Protein AF-A0A9N8PJJ9-F1 (afdb_monomer)

Structure (mmCIF, N/CA/C/O backbone):
data_AF-A0A9N8PJJ9-F1
#
_entry.id   AF-A0A9N8PJJ9-F1
#
loop_
_atom_site.group_PDB
_atom_site.id
_atom_site.type_symbol
_atom_site.label_atom_id
_atom_site.label_alt_id
_atom_site.label_comp_id
_atom_site.label_asym_id
_atom_site.label_entity_id
_atom_site.label_seq_id
_atom_site.pdbx_PDB_ins_code
_atom_site.Cartn_x
_atom_site.Cartn_y
_atom_site.Cartn_z
_atom_site.occupancy
_atom_site.B_iso_or_equiv
_atom_site.auth_seq_id
_atom_site.auth_comp_id
_atom_site.auth_asym_id
_atom_site.auth_atom_id
_atom_site.pdbx_PDB_model_num
ATOM 1 N N . MET A 1 1 ? 4.350 -3.692 15.164 1.00 42.31 1 MET A N 1
ATOM 2 C CA . MET A 1 1 ? 4.045 -4.805 14.232 1.00 42.31 1 MET A CA 1
ATOM 3 C C . MET A 1 1 ? 2.549 -4.879 13.862 1.00 42.31 1 MET A C 1
ATOM 5 O O . MET A 1 1 ? 1.898 -5.859 14.180 1.00 42.31 1 MET A O 1
ATOM 9 N N . ARG A 1 2 ? 1.962 -3.862 13.204 1.00 57.72 2 ARG A N 1
ATOM 10 C CA . ARG A 1 2 ? 0.535 -3.895 12.771 1.00 57.72 2 ARG A CA 1
ATOM 11 C C . ARG A 1 2 ? 0.345 -3.845 11.244 1.00 57.72 2 ARG A C 1
ATOM 13 O O . ARG A 1 2 ? -0.667 -4.312 10.737 1.00 57.72 2 ARG A O 1
ATOM 20 N N . LEU A 1 3 ? 1.343 -3.348 10.506 1.00 58.97 3 LEU A N 1
ATOM 21 C CA . LEU A 1 3 ? 1.285 -3.193 9.046 1.00 58.97 3 LEU A CA 1
ATOM 22 C C . LEU A 1 3 ? 1.269 -4.537 8.295 1.00 58.97 3 LEU A C 1
ATOM 24 O O . LEU A 1 3 ? 0.515 -4.706 7.347 1.00 58.97 3 LEU A O 1
ATOM 28 N N . LEU A 1 4 ? 2.032 -5.536 8.744 1.00 61.25 4 LEU A N 1
ATOM 29 C CA . LEU A 1 4 ? 2.160 -6.809 8.015 1.00 61.25 4 LEU A CA 1
ATOM 30 C C . LEU A 1 4 ? 0.879 -7.666 8.017 1.00 61.25 4 LEU A C 1
ATOM 32 O O . LEU A 1 4 ? 0.764 -8.608 7.236 1.00 61.25 4 LEU A O 1
ATOM 36 N N . TRP A 1 5 ? -0.091 -7.371 8.886 1.00 72.62 5 TRP A N 1
ATOM 37 C CA . TRP A 1 5 ? -1.340 -8.136 8.985 1.00 72.62 5 TRP A CA 1
ATOM 38 C C . TRP A 1 5 ? -2.493 -7.470 8.231 1.00 72.62 5 TRP A C 1
ATOM 40 O O . TRP A 1 5 ? -3.363 -8.163 7.714 1.00 72.62 5 TRP A O 1
ATOM 50 N N . GLY A 1 6 ? -2.485 -6.137 8.129 1.00 83.12 6 GLY A N 1
ATOM 51 C CA . GLY A 1 6 ? -3.559 -5.381 7.482 1.00 83.12 6 GLY A CA 1
ATOM 52 C C . GLY A 1 6 ? -3.448 -5.297 5.956 1.00 83.12 6 GLY A C 1
ATOM 53 O O . GLY A 1 6 ? -4.425 -5.019 5.257 1.00 83.12 6 GLY A O 1
ATOM 54 N N . PHE A 1 7 ? -2.249 -5.527 5.429 1.00 89.12 7 PHE A N 1
ATOM 55 C CA . PHE A 1 7 ? -1.930 -5.190 4.055 1.00 89.12 7 PHE A CA 1
ATOM 56 C C . PHE A 1 7 ? -1.222 -6.332 3.321 1.00 89.12 7 PHE A C 1
ATOM 58 O O . PHE A 1 7 ? -0.680 -7.265 3.924 1.00 89.12 7 PHE A O 1
ATOM 65 N N . LYS A 1 8 ? -1.267 -6.274 1.994 1.00 89.38 8 LYS A N 1
ATOM 66 C CA . LYS A 1 8 ? -0.512 -7.123 1.074 1.00 89.38 8 LYS A CA 1
ATOM 67 C C . LYS A 1 8 ? 0.294 -6.238 0.127 1.00 89.38 8 LYS A C 1
ATOM 69 O O . LYS A 1 8 ? -0.098 -5.106 -0.151 1.00 89.38 8 LYS A O 1
ATOM 74 N N . ILE A 1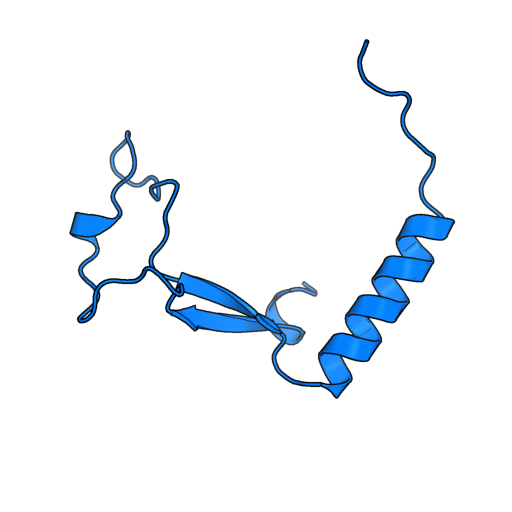 9 ? 1.408 -6.767 -0.362 1.00 88.19 9 ILE A N 1
ATOM 75 C CA . ILE A 1 9 ? 2.217 -6.109 -1.387 1.00 88.19 9 ILE A CA 1
ATOM 76 C C . ILE A 1 9 ? 1.598 -6.440 -2.747 1.00 88.19 9 ILE A C 1
ATOM 78 O O . ILE A 1 9 ? 1.266 -7.595 -3.013 1.00 88.19 9 ILE A O 1
ATOM 82 N N . ALA A 1 10 ? 1.408 -5.428 -3.584 1.00 88.94 10 ALA A N 1
ATOM 83 C CA . ALA A 1 10 ? 0.916 -5.565 -4.949 1.00 88.94 10 ALA A CA 1
ATOM 84 C C . ALA A 1 10 ? 1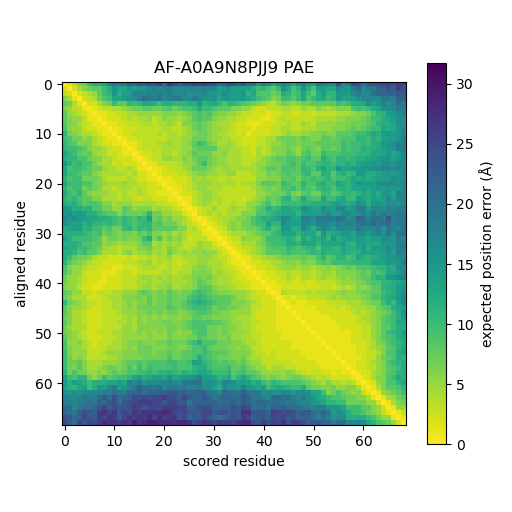.757 -4.705 -5.894 1.00 88.94 10 ALA A C 1
ATOM 86 O O . ALA A 1 10 ? 2.463 -3.799 -5.448 1.00 88.94 10 ALA A O 1
ATOM 87 N N . HIS A 1 11 ? 1.671 -4.965 -7.198 1.00 89.81 11 HIS A N 1
ATOM 88 C CA . HIS A 1 11 ? 2.256 -4.066 -8.187 1.00 89.81 11 HIS A CA 1
ATOM 89 C C . HIS A 1 11 ? 1.622 -2.677 -8.071 1.00 89.81 11 HIS A C 1
ATOM 91 O O . HIS A 1 11 ? 0.405 -2.544 -7.922 1.00 89.81 11 HIS A O 1
ATOM 97 N N . SER A 1 12 ? 2.463 -1.649 -8.128 1.00 87.88 12 SER A N 1
ATOM 98 C CA . SER A 1 12 ? 2.010 -0.274 -8.306 1.00 87.88 12 SER A CA 1
ATOM 99 C C . SER A 1 12 ? 1.250 -0.163 -9.635 1.00 87.88 12 SER A C 1
ATOM 101 O O . SER A 1 12 ? 1.645 -0.822 -10.600 1.0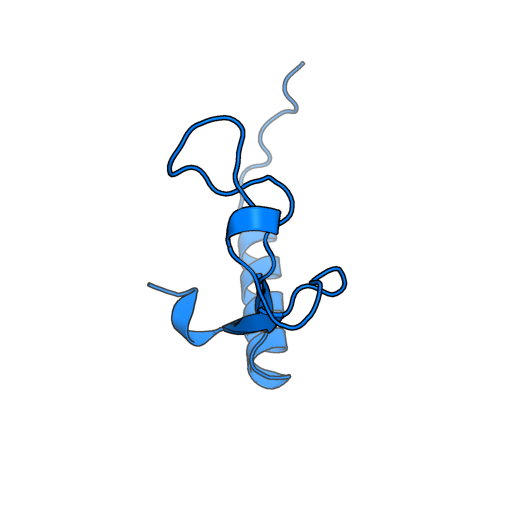0 87.88 12 SER A O 1
ATOM 103 N N . PRO A 1 13 ? 0.200 0.673 -9.740 1.00 84.62 13 PRO A N 1
ATOM 104 C CA . PRO A 1 13 ? -0.508 0.898 -11.004 1.00 84.62 13 PRO A CA 1
ATOM 105 C C . PRO A 1 13 ? 0.410 1.314 -12.162 1.00 84.62 13 PRO A C 1
ATOM 107 O O . PRO A 1 13 ? 0.114 1.027 -13.316 1.00 84.62 13 PRO A O 1
ATOM 110 N N . ASN A 1 14 ? 1.544 1.945 -11.843 1.00 83.69 14 ASN A N 1
ATOM 111 C CA . ASN A 1 14 ? 2.521 2.434 -12.815 1.00 83.69 14 ASN A CA 1
ATOM 112 C C . ASN A 1 14 ? 3.698 1.464 -13.032 1.00 83.69 14 ASN A C 1
ATOM 114 O O . ASN A 1 14 ? 4.677 1.814 -13.692 1.00 83.69 14 ASN A O 1
ATOM 118 N N . ALA A 1 15 ? 3.653 0.261 -12.450 1.00 86.25 15 ALA A N 1
ATOM 119 C CA . ALA A 1 15 ? 4.742 -0.698 -12.562 1.00 86.25 15 ALA A CA 1
ATOM 120 C C . ALA A 1 15 ? 4.855 -1.230 -13.998 1.00 86.25 15 ALA A C 1
ATOM 122 O O . ALA A 1 15 ? 3.925 -1.837 -14.531 1.00 86.25 15 ALA A O 1
ATOM 123 N N . LYS A 1 16 ? 6.027 -1.048 -14.614 1.00 83.69 16 LYS A N 1
ATOM 124 C CA . LYS A 1 16 ? 6.369 -1.721 -15.872 1.00 83.69 16 LYS A CA 1
ATOM 125 C C . LYS A 1 16 ? 6.635 -3.199 -15.594 1.00 83.69 16 LYS A C 1
ATOM 127 O O . LYS A 1 16 ? 7.460 -3.519 -14.739 1.00 83.69 16 LYS A O 1
ATOM 132 N N . LEU A 1 17 ? 5.934 -4.079 -16.311 1.00 84.94 17 LEU A N 1
ATOM 133 C CA . LEU A 1 17 ? 6.092 -5.530 -16.218 1.00 84.94 17 LEU A CA 1
ATOM 134 C C . LEU A 1 17 ? 6.802 -6.080 -17.474 1.00 84.94 17 LEU A C 1
ATOM 136 O O . LEU A 1 17 ? 6.478 -5.630 -18.574 1.00 84.94 17 LEU A O 1
ATOM 140 N N . PRO A 1 18 ? 7.726 -7.054 -17.337 1.00 88.06 18 PRO A N 1
ATOM 141 C CA . PRO A 1 18 ? 8.196 -7.651 -16.083 1.00 88.06 18 PRO A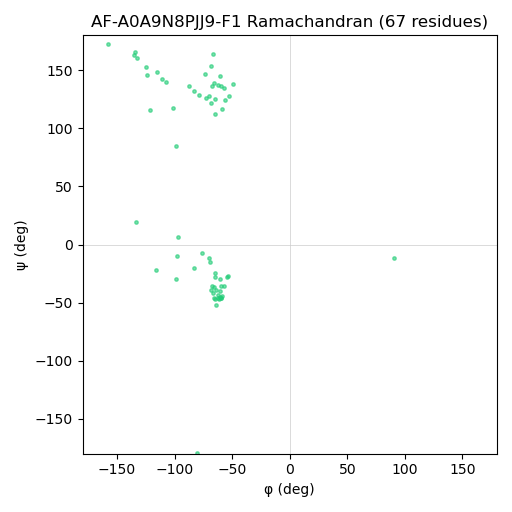 CA 1
ATOM 142 C C . PRO A 1 18 ? 9.009 -6.661 -15.234 1.00 88.06 18 PRO A C 1
ATOM 144 O O . PRO A 1 18 ? 9.590 -5.710 -15.755 1.00 88.06 18 PRO A O 1
ATOM 147 N N . LEU A 1 19 ? 9.019 -6.874 -13.916 1.00 83.06 19 LEU A N 1
ATOM 148 C CA . LEU A 1 19 ? 9.731 -5.994 -12.991 1.00 83.06 19 LEU A CA 1
ATOM 149 C C . LEU A 1 19 ? 11.241 -6.059 -13.235 1.00 83.06 19 LEU A C 1
ATOM 151 O O . LEU A 1 19 ? 11.839 -7.130 -13.148 1.00 83.06 19 LEU A O 1
ATOM 155 N N . ASP A 1 20 ? 11.851 -4.899 -13.465 1.00 85.69 20 ASP A N 1
ATOM 156 C CA . ASP A 1 20 ? 13.302 -4.736 -13.526 1.00 85.69 20 ASP A CA 1
ATOM 157 C C . ASP A 1 20 ? 13.739 -3.721 -12.458 1.00 85.69 20 ASP A C 1
ATOM 159 O O . ASP A 1 20 ? 13.360 -2.550 -12.555 1.00 85.69 20 ASP A O 1
ATOM 163 N N . PRO A 1 21 ? 14.527 -4.132 -11.446 1.00 78.25 21 PRO A N 1
ATOM 164 C CA . PRO A 1 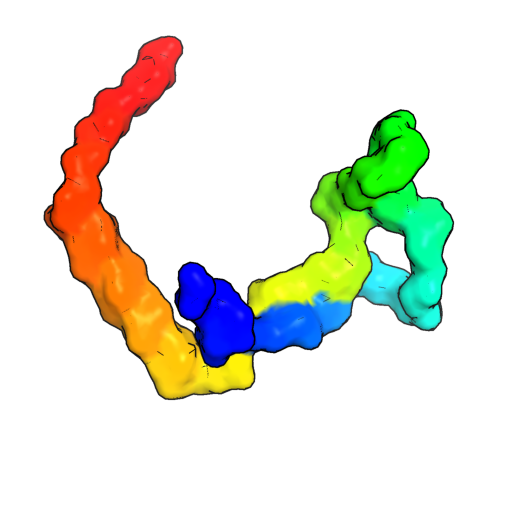21 ? 15.019 -3.241 -10.395 1.00 78.25 21 PRO A CA 1
ATOM 165 C C . PRO A 1 21 ? 15.765 -2.006 -10.919 1.00 78.25 21 PRO A C 1
ATOM 167 O O . PRO A 1 21 ? 15.739 -0.961 -10.273 1.00 78.25 21 PRO A O 1
ATOM 170 N N . ARG A 1 22 ? 16.389 -2.093 -12.103 1.00 82.25 22 ARG A N 1
ATOM 171 C CA . ARG A 1 22 ? 17.121 -0.974 -12.722 1.00 82.25 22 ARG A CA 1
ATOM 172 C C . ARG A 1 22 ? 16.213 0.198 -13.089 1.00 82.25 22 ARG A C 1
ATOM 174 O O . ARG A 1 22 ? 16.681 1.328 -13.138 1.00 82.25 22 ARG A O 1
ATOM 181 N N . ASN A 1 23 ? 14.921 -0.052 -13.302 1.00 82.50 23 ASN A N 1
ATOM 182 C CA . ASN A 1 23 ? 13.948 0.988 -13.638 1.00 82.50 23 ASN A CA 1
ATOM 183 C C . ASN A 1 23 ? 13.519 1.839 -12.430 1.00 82.50 23 ASN A C 1
ATOM 185 O O . ASN A 1 23 ? 12.782 2.803 -12.613 1.00 82.50 23 ASN A O 1
ATOM 189 N N . PHE A 1 24 ? 13.931 1.471 -11.212 1.00 80.12 24 PHE A N 1
ATOM 190 C CA . PHE A 1 24 ? 13.422 2.051 -9.965 1.00 80.12 24 PHE A CA 1
ATOM 191 C C . PHE A 1 24 ? 14.538 2.427 -8.977 1.00 80.12 24 PHE A C 1
ATOM 193 O O . PHE A 1 24 ? 14.296 2.552 -7.775 1.00 80.12 24 PHE A O 1
ATOM 200 N N . ALA A 1 25 ? 15.769 2.580 -9.471 1.00 81.06 25 ALA A N 1
ATOM 201 C CA . ALA A 1 25 ? 16.891 3.049 -8.668 1.00 81.06 25 ALA A CA 1
ATOM 202 C C . ALA A 1 25 ? 16.689 4.519 -8.261 1.00 81.06 25 ALA A C 1
ATOM 204 O O . ALA A 1 25 ? 16.262 5.339 -9.074 1.00 81.06 25 ALA A O 1
ATOM 205 N N . GLY A 1 26 ? 16.976 4.841 -6.999 1.00 83.00 26 GLY A N 1
ATOM 206 C CA . GLY A 1 26 ? 17.001 6.214 -6.502 1.00 83.00 26 GLY A CA 1
ATOM 207 C C . GLY A 1 26 ? 18.304 6.939 -6.839 1.00 83.00 26 GLY A C 1
ATOM 208 O O . GLY A 1 26 ? 19.210 6.376 -7.452 1.00 83.00 26 GLY A O 1
ATOM 209 N N . GLU A 1 27 ? 18.406 8.196 -6.402 1.00 81.00 27 GLU A N 1
ATOM 210 C CA . GLU A 1 27 ? 19.564 9.064 -6.675 1.00 81.00 27 GLU A CA 1
ATOM 211 C C . GLU A 1 27 ? 20.887 8.509 -6.127 1.00 81.00 27 GLU A C 1
ATOM 213 O O . GLU A 1 27 ? 21.948 8.739 -6.704 1.00 81.00 27 GLU A O 1
ATOM 218 N N . MET A 1 28 ? 20.831 7.746 -5.031 1.00 79.75 28 MET A N 1
ATOM 219 C CA . MET A 1 28 ? 21.990 7.066 -4.460 1.00 79.75 28 MET A CA 1
ATOM 220 C C . MET A 1 28 ? 21.883 5.547 -4.632 1.00 79.75 28 MET A C 1
ATOM 222 O O . MET A 1 28 ? 20.801 4.982 -4.435 1.00 79.75 28 MET A O 1
ATOM 226 N N . PRO A 1 29 ? 23.003 4.854 -4.911 1.00 74.75 29 PRO A N 1
ATOM 227 C CA . PRO A 1 29 ? 23.034 3.399 -4.934 1.00 74.75 29 PRO A CA 1
ATOM 228 C C . PRO A 1 29 ? 22.477 2.803 -3.637 1.00 74.75 29 PRO A C 1
ATOM 230 O O . PRO A 1 29 ? 22.903 3.163 -2.543 1.00 74.75 29 PRO A O 1
ATOM 233 N N . GLY A 1 30 ? 21.521 1.882 -3.768 1.00 72.25 30 GLY A N 1
ATOM 234 C CA . GLY A 1 30 ? 20.859 1.232 -2.634 1.00 72.25 30 GLY A CA 1
ATOM 235 C C . GLY A 1 30 ? 19.600 1.942 -2.128 1.00 72.25 30 GLY A C 1
ATOM 236 O O . GLY A 1 30 ? 18.838 1.321 -1.387 1.00 72.25 30 GLY A O 1
ATOM 237 N N . ASN A 1 31 ? 19.323 3.175 -2.567 1.00 79.94 31 ASN A N 1
ATOM 238 C CA . ASN A 1 31 ? 18.071 3.848 -2.238 1.00 79.94 31 ASN A CA 1
ATOM 239 C C . ASN A 1 31 ? 16.976 3.506 -3.260 1.00 79.94 31 ASN A C 1
ATOM 241 O O . ASN A 1 31 ? 17.231 3.519 -4.469 1.00 79.94 31 ASN A O 1
ATOM 245 N N . PRO A 1 32 ? 15.746 3.220 -2.803 1.00 75.94 32 PRO A N 1
ATOM 246 C CA . PRO A 1 32 ? 14.597 3.126 -3.690 1.00 75.94 32 PRO A CA 1
ATOM 247 C C . PRO A 1 32 ? 14.286 4.498 -4.300 1.00 75.94 32 PRO A C 1
ATOM 249 O O . PRO A 1 32 ? 14.340 5.512 -3.604 1.00 75.94 32 PRO A O 1
ATOM 252 N N . GLY A 1 33 ? 13.951 4.533 -5.590 1.00 79.94 33 GLY A N 1
ATOM 253 C CA . GLY A 1 33 ? 13.411 5.737 -6.217 1.00 79.94 33 GLY A CA 1
ATOM 254 C C . GLY A 1 33 ? 12.027 6.093 -5.665 1.00 79.94 33 GLY A C 1
ATOM 255 O O . GLY A 1 33 ? 11.351 5.259 -5.059 1.00 79.94 33 GLY A O 1
ATOM 256 N N . GLU A 1 34 ? 11.574 7.325 -5.905 1.00 81.69 34 GLU A N 1
ATOM 257 C CA . GLU A 1 34 ? 10.256 7.794 -5.440 1.00 81.69 34 GLU A CA 1
ATOM 258 C C . GLU A 1 34 ? 9.104 6.921 -5.955 1.00 81.69 34 GLU A C 1
ATOM 260 O O . GLU A 1 34 ? 8.116 6.675 -5.262 1.00 81.69 34 GLU A O 1
ATOM 265 N N . GLN A 1 35 ? 9.240 6.424 -7.184 1.00 82.06 35 GLN A N 1
ATOM 266 C CA . GLN A 1 35 ? 8.240 5.586 -7.827 1.00 82.06 35 GLN A CA 1
ATOM 267 C C . GLN A 1 35 ? 8.623 4.120 -7.706 1.00 82.06 35 GLN A C 1
ATOM 269 O O . GLN A 1 35 ? 9.210 3.543 -8.613 1.00 82.06 35 GLN A O 1
ATOM 274 N N . MET A 1 36 ? 8.267 3.491 -6.592 1.00 85.62 36 MET A N 1
ATOM 275 C CA . MET A 1 36 ? 8.506 2.060 -6.430 1.00 85.62 36 MET A CA 1
ATOM 276 C C . MET A 1 36 ? 7.545 1.209 -7.279 1.00 85.62 36 MET A C 1
ATOM 278 O O . MET A 1 36 ? 6.365 1.545 -7.432 1.00 85.62 36 MET A O 1
ATOM 282 N N . PRO A 1 37 ? 8.006 0.049 -7.785 1.00 85.94 37 PRO A N 1
ATOM 283 C CA . PRO A 1 37 ? 7.178 -0.860 -8.578 1.00 85.94 37 PRO A CA 1
ATOM 284 C C . PRO A 1 37 ? 6.105 -1.567 -7.756 1.00 85.94 37 PRO A C 1
ATOM 286 O O . PRO A 1 37 ? 5.233 -2.239 -8.306 1.00 85.94 37 PRO A O 1
ATOM 289 N N . VAL A 1 38 ? 6.187 -1.468 -6.434 1.00 87.19 38 VAL A N 1
ATOM 290 C CA . VAL A 1 38 ? 5.309 -2.150 -5.498 1.00 87.19 38 VAL A CA 1
ATOM 291 C C . VAL A 1 38 ? 4.654 -1.141 -4.578 1.00 87.19 38 VAL A C 1
ATOM 293 O O . VAL A 1 38 ? 5.246 -0.135 -4.197 1.00 87.19 38 VAL A O 1
ATOM 296 N N . THR A 1 39 ? 3.417 -1.434 -4.212 1.00 87.81 39 THR A N 1
ATOM 297 C CA . THR A 1 39 ? 2.647 -0.656 -3.254 1.00 87.81 39 THR A CA 1
ATOM 298 C C . THR A 1 39 ? 1.964 -1.578 -2.256 1.00 87.81 39 THR A C 1
ATOM 300 O O . THR A 1 39 ? 1.886 -2.798 -2.431 1.00 87.81 39 THR A O 1
ATOM 303 N N . VAL A 1 40 ? 1.486 -0.981 -1.175 1.00 88.12 40 VAL A N 1
ATOM 304 C CA . VAL A 1 40 ? 0.826 -1.669 -0.076 1.00 88.12 40 VAL A CA 1
ATOM 305 C C . VAL A 1 40 ? -0.676 -1.468 -0.239 1.00 88.12 40 VAL A C 1
ATOM 307 O O . VAL A 1 40 ? -1.171 -0.345 -0.190 1.00 88.12 40 VAL A O 1
ATOM 310 N N . VAL A 1 41 ? -1.418 -2.557 -0.424 1.00 90.00 41 VAL A N 1
ATOM 311 C CA . VAL A 1 41 ? -2.881 -2.520 -0.550 1.00 90.00 41 VAL A CA 1
ATOM 312 C C . VAL A 1 41 ? -3.529 -3.251 0.613 1.00 90.00 41 VAL A C 1
ATOM 314 O O . VAL A 1 41 ? -2.974 -4.209 1.153 1.00 90.00 41 VAL A O 1
ATOM 317 N N . VAL A 1 42 ? -4.715 -2.804 1.020 1.00 91.31 42 VAL A N 1
ATOM 318 C CA . VAL A 1 42 ? -5.456 -3.473 2.093 1.00 91.31 42 VAL A CA 1
ATOM 319 C C . VAL A 1 42 ? -5.793 -4.898 1.661 1.00 91.31 42 VAL A C 1
ATOM 321 O O . VAL A 1 42 ? -6.167 -5.144 0.512 1.00 91.31 42 VAL A O 1
ATOM 324 N N . ARG A 1 43 ? -5.621 -5.847 2.582 1.00 87.94 43 ARG A N 1
ATOM 325 C CA . ARG A 1 43 ? -5.741 -7.277 2.290 1.00 87.94 43 ARG A CA 1
ATOM 326 C C . ARG A 1 43 ? -7.141 -7.668 1.811 1.00 87.94 43 ARG A C 1
ATOM 328 O O . ARG A 1 43 ? -7.260 -8.367 0.806 1.00 87.94 43 ARG A O 1
ATOM 335 N N . ASP A 1 44 ? -8.164 -7.193 2.515 1.00 90.12 44 ASP A N 1
ATOM 336 C CA . ASP A 1 44 ? -9.573 -7.527 2.301 1.00 90.12 44 ASP A CA 1
ATOM 337 C C . ASP A 1 44 ? -10.512 -6.443 2.877 1.00 90.12 44 ASP A C 1
ATOM 339 O O . ASP A 1 44 ? -10.084 -5.507 3.560 1.00 90.12 44 ASP A O 1
ATOM 343 N N . GLY A 1 45 ? -11.813 -6.573 2.601 1.00 90.75 45 GLY A N 1
ATOM 344 C CA . GLY A 1 45 ? -12.828 -5.607 3.031 1.00 90.75 45 GLY A CA 1
ATOM 345 C C . GLY A 1 45 ? -13.024 -5.516 4.549 1.00 90.75 45 GLY A C 1
ATOM 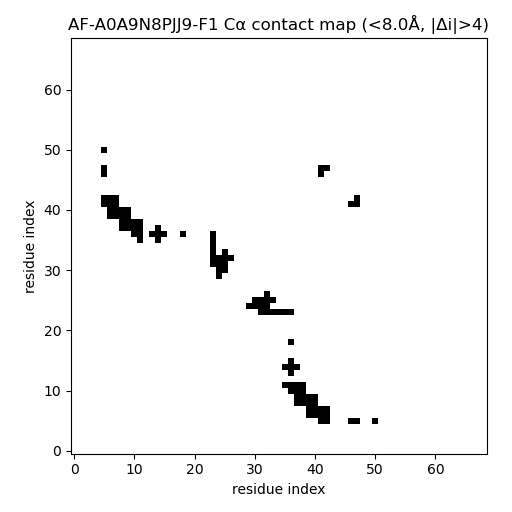346 O O . GLY A 1 45 ? -13.203 -4.415 5.067 1.00 90.75 45 GLY A O 1
ATOM 347 N N . LYS A 1 46 ? -12.937 -6.633 5.284 1.00 90.38 46 LYS A N 1
ATOM 348 C CA . LYS A 1 46 ? -13.094 -6.650 6.750 1.00 90.38 46 LYS A CA 1
ATOM 349 C C . LYS A 1 46 ? -11.949 -5.892 7.412 1.00 90.38 46 LYS A C 1
ATOM 351 O O . LYS A 1 46 ? -12.164 -5.039 8.271 1.00 90.38 46 LYS A O 1
ATOM 356 N N . THR A 1 47 ? -10.736 -6.164 6.955 1.00 89.75 47 THR A N 1
ATOM 357 C CA . THR A 1 47 ? -9.516 -5.499 7.393 1.00 89.75 47 THR A CA 1
ATOM 358 C C . THR A 1 47 ? -9.565 -3.998 7.106 1.00 89.75 47 THR A C 1
ATOM 360 O O . THR A 1 47 ? -9.198 -3.195 7.964 1.00 89.75 47 THR A O 1
ATOM 363 N N . ARG A 1 48 ? -10.103 -3.593 5.946 1.00 91.38 48 ARG A N 1
ATOM 364 C CA . ARG A 1 48 ? -10.323 -2.175 5.616 1.00 91.38 48 ARG A CA 1
ATOM 365 C C . ARG A 1 48 ? -11.231 -1.475 6.623 1.00 91.38 48 ARG A C 1
ATOM 367 O O . ARG A 1 48 ? -10.911 -0.367 7.047 1.00 91.38 48 ARG A O 1
ATOM 374 N N . SER A 1 49 ? -12.332 -2.108 7.020 1.00 90.56 49 SER A N 1
ATOM 375 C CA . SER A 1 49 ? -13.258 -1.540 8.006 1.00 90.56 49 SER A CA 1
ATOM 376 C C . SER A 1 49 ? -12.588 -1.332 9.364 1.00 90.56 49 SER A C 1
ATOM 378 O O . SER A 1 49 ? -12.722 -0.256 9.942 1.00 90.56 49 SER A O 1
ATOM 380 N N . ILE A 1 50 ? -11.801 -2.310 9.826 1.00 90.69 50 ILE A N 1
ATOM 381 C CA . ILE A 1 50 ? -11.040 -2.215 11.082 1.00 90.69 50 ILE A CA 1
ATOM 382 C C . ILE A 1 50 ? -10.022 -1.070 11.015 1.00 90.69 50 ILE A C 1
ATOM 384 O O . ILE A 1 50 ? -9.939 -0.263 11.938 1.00 90.69 50 ILE A O 1
ATOM 388 N N . ILE A 1 51 ? -9.271 -0.965 9.912 1.00 88.25 51 ILE A N 1
ATOM 389 C CA . ILE A 1 51 ? -8.298 0.118 9.710 1.00 88.25 51 ILE A CA 1
ATOM 390 C C . ILE A 1 51 ? -8.995 1.480 9.746 1.00 88.25 51 ILE A C 1
ATOM 392 O O . ILE A 1 51 ? -8.526 2.386 10.429 1.00 88.25 51 ILE A O 1
ATOM 396 N N . ASN A 1 52 ? -10.125 1.624 9.051 1.00 90.94 52 ASN A N 1
ATOM 397 C CA . ASN A 1 52 ? -10.875 2.878 9.016 1.00 90.94 52 ASN A CA 1
ATOM 398 C C . ASN A 1 52 ? -11.428 3.264 10.392 1.00 90.94 52 ASN A C 1
ATOM 400 O O . ASN A 1 52 ? -11.418 4.443 10.741 1.00 90.94 52 ASN A O 1
ATOM 404 N N . GLN A 1 53 ? -11.910 2.292 11.169 1.00 90.44 53 GLN A N 1
ATOM 405 C CA . GLN A 1 53 ? -12.374 2.529 12.532 1.00 90.44 53 GLN A CA 1
ATOM 406 C C . GLN A 1 53 ? -11.223 3.002 13.427 1.00 90.44 53 GLN A C 1
ATOM 408 O O . GLN A 1 53 ? -11.313 4.078 14.013 1.00 90.44 53 GLN A O 1
ATOM 413 N N . ALA A 1 54 ? -10.112 2.263 13.447 1.00 88.56 54 ALA A N 1
ATOM 414 C CA . ALA A 1 54 ? -8.933 2.628 14.228 1.00 88.56 54 ALA A CA 1
ATOM 415 C C . ALA A 1 54 ? -8.362 3.995 13.810 1.00 88.56 54 ALA A C 1
ATOM 417 O O . ALA A 1 54 ? -7.886 4.757 14.647 1.00 88.56 54 ALA A O 1
ATOM 418 N N . PHE A 1 55 ? -8.425 4.328 12.516 1.00 88.06 55 PHE A N 1
ATOM 419 C CA . PHE A 1 55 ? -8.027 5.639 12.015 1.00 88.06 55 PHE A CA 1
ATOM 420 C C . PHE A 1 55 ? -8.931 6.753 12.554 1.00 88.06 55 PHE A C 1
ATOM 422 O O . PHE A 1 55 ? -8.416 7.753 13.043 1.00 88.06 55 PHE A O 1
ATOM 429 N N . LYS A 1 56 ? -10.259 6.578 12.518 1.00 90.38 56 LYS A N 1
ATOM 430 C CA . LYS A 1 56 ? -11.212 7.553 13.075 1.00 90.38 56 LYS A CA 1
ATOM 431 C C . LYS A 1 56 ? -10.987 7.781 14.569 1.00 90.38 56 LYS A C 1
ATOM 433 O O . LYS A 1 56 ? -10.931 8.928 14.999 1.00 90.38 56 LYS A O 1
ATOM 438 N N . GLU A 1 57 ? -10.815 6.705 15.331 1.00 89.25 57 GLU A N 1
ATOM 439 C CA . GLU A 1 57 ? -10.524 6.768 16.769 1.00 89.25 57 GLU A CA 1
ATOM 440 C C . GLU A 1 57 ? -9.211 7.519 17.036 1.00 89.25 57 GLU A C 1
ATOM 442 O O . GLU A 1 57 ? -9.170 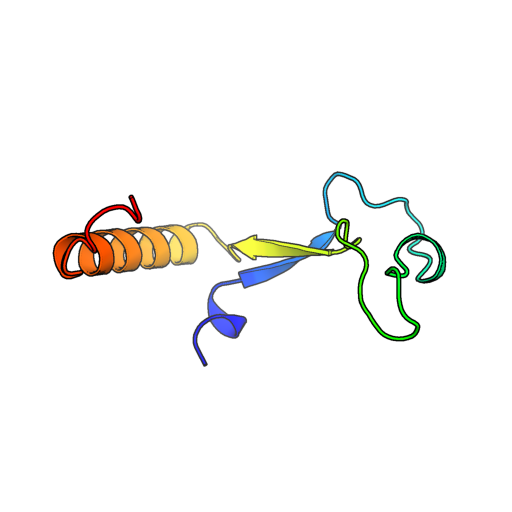8.419 17.872 1.00 89.25 57 GLU A O 1
ATOM 447 N N . ALA A 1 58 ? -8.157 7.224 16.267 1.00 85.88 58 ALA A N 1
ATOM 448 C CA . ALA A 1 58 ? -6.866 7.893 16.401 1.00 85.88 58 ALA A CA 1
ATOM 449 C C . ALA A 1 58 ? -6.905 9.376 16.001 1.00 85.88 58 ALA A C 1
ATOM 451 O O . ALA A 1 58 ? -6.204 10.185 16.602 1.00 85.88 58 ALA A O 1
ATOM 452 N N . VAL A 1 59 ? -7.688 9.748 14.984 1.00 85.56 59 VAL A N 1
ATOM 453 C CA . VAL A 1 59 ? -7.877 11.155 14.596 1.00 85.56 59 VAL A CA 1
ATOM 454 C C . VAL A 1 59 ? -8.613 11.915 15.696 1.00 85.56 59 VAL A C 1
ATOM 456 O O . VAL A 1 59 ? -8.203 13.020 16.030 1.00 85.56 59 VAL A O 1
ATOM 459 N N . ALA A 1 60 ? -9.642 11.314 16.298 1.00 82.31 60 ALA A N 1
ATOM 460 C CA . ALA A 1 60 ? -10.393 11.932 17.388 1.00 82.31 60 ALA A CA 1
ATOM 461 C C . ALA A 1 60 ? -9.548 12.155 18.657 1.00 82.31 60 ALA A C 1
ATOM 463 O O . ALA A 1 60 ? -9.824 13.079 19.415 1.00 82.31 60 ALA A O 1
ATOM 464 N N . SER A 1 61 ? -8.521 11.329 18.891 1.00 82.25 61 SER A N 1
ATOM 465 C CA . SER A 1 61 ? -7.675 11.406 20.089 1.00 82.25 61 SER A CA 1
ATOM 466 C C . SER A 1 61 ? -6.357 12.165 19.902 1.00 82.25 61 SER A C 1
ATOM 468 O O . SER A 1 61 ? -5.630 12.365 20.875 1.00 82.25 61 SER A O 1
ATOM 470 N N . ARG A 1 62 ? -5.969 12.517 18.669 1.00 78.81 62 ARG A N 1
ATOM 471 C CA . ARG A 1 62 ? -4.710 13.231 18.408 1.00 78.81 62 ARG A CA 1
ATOM 472 C C . ARG A 1 62 ? -4.875 14.715 18.722 1.00 78.81 62 ARG A C 1
ATOM 474 O O . ARG A 1 62 ? -5.772 15.363 18.195 1.00 78.81 62 ARG A O 1
ATOM 481 N N . VAL A 1 63 ? -3.959 15.253 19.528 1.00 76.50 63 VAL A N 1
ATOM 482 C CA . VAL A 1 63 ? -3.771 16.703 19.671 1.00 76.50 63 VAL A CA 1
ATOM 483 C C . VAL A 1 63 ? -3.498 17.268 18.277 1.00 76.50 63 VAL A C 1
ATOM 485 O O . VAL A 1 63 ? -2.596 16.785 17.587 1.00 76.50 63 VAL A O 1
ATOM 488 N N . GLN A 1 64 ? -4.299 18.241 17.843 1.00 70.56 64 GLN A N 1
ATOM 489 C CA . GLN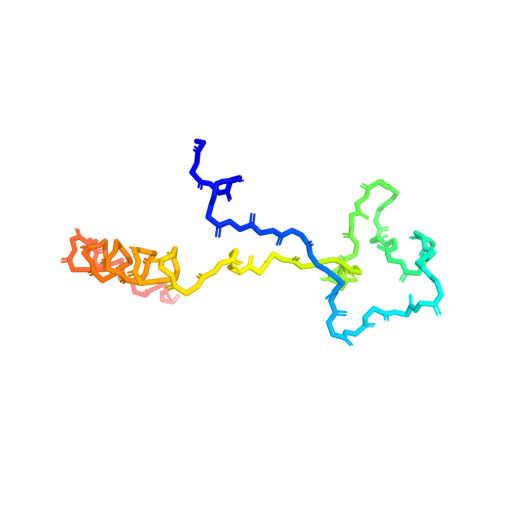 A 1 64 ? -4.019 18.973 16.613 1.00 70.56 64 GLN A CA 1
ATOM 490 C C . GLN A 1 64 ? -2.715 19.740 16.833 1.00 70.56 64 GLN A C 1
ATOM 492 O O . GLN A 1 64 ? -2.643 20.610 17.695 1.00 70.56 64 GLN A O 1
ATOM 497 N N . LEU A 1 65 ? -1.661 19.350 16.118 1.00 70.19 65 LEU A N 1
ATOM 498 C CA . LEU A 1 65 ? -0.440 20.142 16.072 1.00 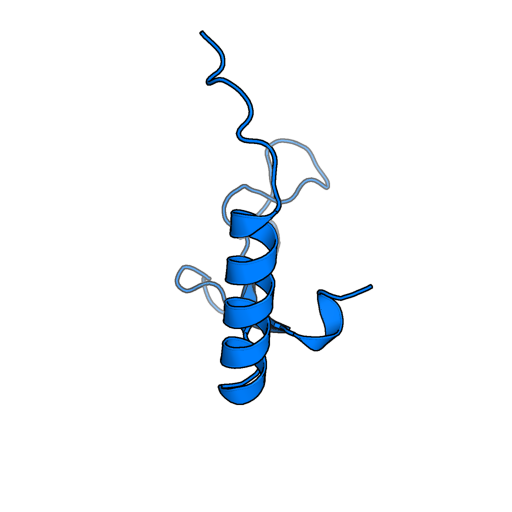70.19 65 LEU A CA 1
ATOM 499 C C . LEU A 1 65 ? -0.764 21.408 15.278 1.00 70.19 65 LEU A C 1
ATOM 501 O O . LEU A 1 65 ? -1.317 21.305 14.180 1.00 70.19 65 LEU A O 1
ATOM 505 N N . GLU A 1 66 ? -0.450 22.570 15.852 1.00 67.25 66 GLU A N 1
ATOM 506 C CA . GLU A 1 66 ? -0.530 23.854 15.154 1.00 67.25 66 GLU A CA 1
ATOM 507 C C . GLU A 1 66 ? 0.185 23.737 13.794 1.00 67.25 66 GLU A C 1
ATOM 509 O O . GLU A 1 66 ? 1.246 23.099 13.719 1.00 67.25 66 GLU A O 1
ATOM 514 N N . PRO A 1 67 ? -0.377 24.303 12.711 1.00 66.44 67 PRO A N 1
ATOM 515 C CA . PRO A 1 67 ? 0.305 24.310 11.428 1.00 66.44 67 PRO A CA 1
ATOM 516 C C . PRO A 1 67 ? 1.662 24.999 11.600 1.00 66.44 67 PRO A C 1
ATOM 518 O O . PRO A 1 67 ? 1.751 26.050 12.233 1.00 66.44 67 PRO A O 1
ATOM 521 N N . LEU A 1 68 ? 2.722 24.404 11.049 1.00 63.22 68 LEU A N 1
ATOM 522 C CA . LEU A 1 68 ? 4.013 25.081 10.954 1.00 63.22 68 LEU A CA 1
ATOM 523 C C . LEU A 1 68 ? 3.805 26.361 10.132 1.00 63.22 68 LEU A C 1
ATOM 525 O O . LEU A 1 68 ? 3.366 26.276 8.983 1.00 63.22 68 LEU A O 1
ATOM 529 N N . ALA A 1 69 ? 4.035 27.505 10.781 1.00 60.56 69 ALA A N 1
ATOM 530 C CA . ALA A 1 69 ? 3.930 28.845 10.207 1.00 60.56 69 ALA A CA 1
ATOM 531 C C . ALA A 1 69 ? 4.924 29.071 9.060 1.00 60.56 69 ALA A C 1
ATOM 533 O O . ALA A 1 69 ? 6.026 28.472 9.105 1.00 60.56 69 ALA A O 1
#

Foldseek 3Di:
DPQVVFWDKDFDPPADPPHDQVVFDPPDPPDGHPDDRIDIGGPDDVSVVVVVVVVVVCVVPDDPDDPDD

Secondary structure (DSSP, 8-state):
--HHHHEEEEE-TT--SS--GGGGB-SSTTPBPSS-SEEEEES-HHHHHHHHHHHHHHHHHS--PPPP-

Organism: NCBI:txid2773714

Nearest PDB structures (foldseek):
  7ey6-assembly1_A  TM=2.522E-01  e=9.314E+00  Escherichia phage T7

Solvent-accessible surface area (backbone atoms only — not comparable to full-atom values): 4449 Å² total; per-residue (Å²): 142,64,65,83,79,44,37,39,82,41,74,25,97,84,42,66,79,78,83,56,73,82,82,30,59,26,99,46,94,93,40,74,22,94,68,51,52,57,38,82,40,68,65,46,73,70,48,45,52,52,52,52,49,55,46,53,55,51,59,74,70,50,80,82,74,77,77,85,127

Radius of gyration: 16.87 Å; Cα contacts (8 Å, |Δi|>4): 52; chains: 1; bounding box: 36×37×36 Å

pLDDT: mean 81.69, std 9.8, range [42.31, 91.38]

Sequence (69 aa):
MRLLWGFKIAHSPNAKLPLDPRNFAGEMPGNPGEQMPVTVVVRDGKTRSIINQAFKEAVASRVQLEPLA

Mean predicted aligned error: 8.49 Å